Protein AF-A0A7J2MUA9-F1 (afdb_monomer_lite)

Sequence (67 aa):
MIPAKFVSDLAKEMNLKISKGAKDVIIDALEEIALEISFLACLKAKDEGVKTLRREHMESAIKEFYR

Radius of gyration: 15.29 Å; chains: 1; bounding box: 36×23×35 Å

Structure (mmCIF, N/CA/C/O backbone):
data_AF-A0A7J2MUA9-F1
#
_entry.id   AF-A0A7J2MUA9-F1
#
loop_
_atom_site.group_PDB
_atom_site.id
_atom_site.type_symbol
_atom_site.label_atom_id
_atom_site.label_alt_id
_atom_site.label_comp_id
_atom_site.label_asym_id
_atom_site.label_entity_id
_atom_site.label_seq_id
_atom_site.pdbx_PDB_ins_code
_atom_site.Cartn_x
_atom_site.Cartn_y
_atom_site.Cartn_z
_atom_site.occupancy
_atom_site.B_iso_or_equiv
_atom_site.auth_seq_id
_atom_site.auth_comp_id
_atom_site.auth_asym_id
_atom_site.auth_atom_id
_atom_site.pdbx_PDB_model_num
ATOM 1 N N . MET A 1 1 ? 3.096 11.562 -3.059 1.00 69.00 1 MET A N 1
ATOM 2 C CA . MET A 1 1 ? 3.858 11.239 -4.274 1.00 69.00 1 MET A CA 1
ATOM 3 C C . MET A 1 1 ? 5.049 10.383 -3.898 1.00 69.00 1 MET A C 1
ATOM 5 O O . MET A 1 1 ? 5.905 10.844 -3.141 1.00 69.00 1 MET A O 1
ATOM 9 N N . ILE A 1 2 ? 5.083 9.141 -4.371 1.00 76.06 2 ILE A N 1
ATOM 10 C CA . ILE A 1 2 ? 6.226 8.245 -4.152 1.00 76.06 2 ILE A CA 1
ATOM 11 C C . ILE A 1 2 ? 7.407 8.738 -5.005 1.00 76.06 2 ILE A C 1
ATOM 13 O O . ILE A 1 2 ? 7.242 8.952 -6.206 1.00 76.06 2 ILE A O 1
ATOM 17 N N . PRO A 1 3 ? 8.608 8.960 -4.435 1.00 81.69 3 PRO A N 1
ATOM 18 C CA . PRO A 1 3 ? 9.732 9.454 -5.222 1.00 81.69 3 PRO A CA 1
ATOM 19 C C . PRO A 1 3 ? 10.150 8.435 -6.287 1.00 81.69 3 PRO A C 1
ATOM 21 O O . PRO A 1 3 ? 10.445 7.292 -5.956 1.00 81.69 3 PRO A O 1
ATOM 24 N N . ALA A 1 4 ? 10.325 8.851 -7.544 1.00 80.12 4 ALA A N 1
ATOM 25 C CA . ALA A 1 4 ? 10.834 7.969 -8.609 1.00 80.12 4 ALA A CA 1
ATOM 26 C C . ALA A 1 4 ? 12.213 7.343 -8.296 1.00 80.12 4 ALA A C 1
ATOM 28 O O . ALA A 1 4 ? 12.596 6.302 -8.847 1.00 80.12 4 ALA A O 1
ATOM 29 N N . LYS A 1 5 ? 12.963 7.969 -7.377 1.00 87.50 5 LYS A N 1
ATOM 30 C CA . LYS A 1 5 ? 14.196 7.417 -6.815 1.00 87.50 5 LYS A CA 1
ATOM 31 C C . LYS A 1 5 ? 13.948 6.094 -6.078 1.00 87.50 5 LYS A C 1
ATOM 33 O O . LYS A 1 5 ? 14.713 5.166 -6.292 1.00 87.50 5 LYS A O 1
ATOM 38 N N . PHE A 1 6 ? 12.855 5.975 -5.321 1.00 89.50 6 PHE A N 1
ATOM 39 C CA . PHE A 1 6 ? 12.493 4.755 -4.593 1.00 89.50 6 PHE A CA 1
ATOM 40 C C . PHE A 1 6 ? 12.373 3.548 -5.530 1.00 89.50 6 PHE A C 1
ATOM 42 O O . PHE A 1 6 ? 13.005 2.526 -5.300 1.00 89.50 6 PHE A O 1
ATOM 49 N N . VAL A 1 7 ? 11.646 3.691 -6.643 1.00 90.12 7 VAL A N 1
ATOM 50 C CA . VAL A 1 7 ? 11.487 2.607 -7.631 1.00 90.12 7 VAL A CA 1
ATOM 51 C C . VAL A 1 7 ? 12.821 2.238 -8.288 1.00 90.12 7 VAL A C 1
ATOM 53 O O . VAL A 1 7 ? 13.073 1.076 -8.595 1.00 90.12 7 VAL A O 1
ATOM 56 N N . SER A 1 8 ? 13.702 3.221 -8.490 1.00 89.62 8 SER A N 1
ATOM 57 C CA . SER A 1 8 ? 15.036 2.977 -9.050 1.00 89.62 8 SER A CA 1
ATOM 58 C C . SER A 1 8 ? 15.956 2.250 -8.063 1.00 89.62 8 SER A C 1
ATOM 60 O O . SER A 1 8 ? 16.706 1.368 -8.479 1.00 89.62 8 SER A O 1
ATOM 62 N N . ASP A 1 9 ? 15.881 2.595 -6.778 1.00 92.38 9 ASP A N 1
ATOM 63 C CA . ASP A 1 9 ? 16.638 1.941 -5.710 1.00 92.38 9 ASP A CA 1
ATOM 64 C C . ASP A 1 9 ? 16.132 0.503 -5.498 1.00 92.38 9 ASP A C 1
ATOM 66 O O . ASP A 1 9 ? 16.936 -0.427 -5.507 1.00 92.38 9 ASP A O 1
ATOM 70 N N . LEU A 1 10 ? 14.809 0.294 -5.478 1.00 91.19 10 LEU A N 1
ATOM 71 C CA . LEU A 1 10 ? 14.187 -1.034 -5.428 1.00 91.19 10 LEU A CA 1
ATOM 72 C C . LEU A 1 10 ? 14.634 -1.918 -6.603 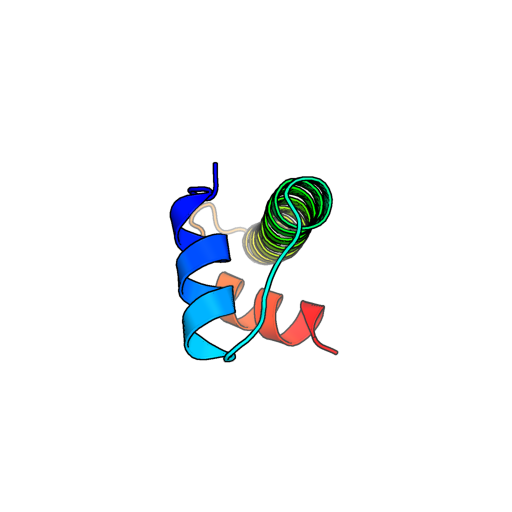1.00 91.19 10 LEU A C 1
ATOM 74 O O . LEU A 1 10 ? 15.018 -3.069 -6.414 1.00 91.19 10 LEU A O 1
ATOM 78 N N . ALA A 1 11 ? 14.639 -1.381 -7.827 1.00 92.12 11 ALA A N 1
ATOM 79 C CA . ALA A 1 11 ? 15.119 -2.112 -9.000 1.00 92.12 11 ALA A CA 1
ATOM 80 C C . ALA A 1 11 ? 16.575 -2.565 -8.839 1.00 92.12 11 ALA A C 1
ATOM 82 O O . ALA A 1 11 ? 16.926 -3.686 -9.207 1.00 92.12 11 ALA A O 1
ATOM 83 N N . LYS A 1 12 ? 17.419 -1.693 -8.279 1.00 94.00 12 LYS A N 1
ATOM 84 C CA . LYS A 1 12 ? 18.834 -1.973 -8.042 1.00 94.00 12 LYS A CA 1
ATOM 85 C C . LYS A 1 12 ? 19.021 -3.058 -6.984 1.00 94.00 12 LYS A C 1
ATOM 87 O O . LYS A 1 12 ? 19.831 -3.954 -7.203 1.00 94.00 12 LYS A O 1
ATOM 92 N N . GLU A 1 13 ? 18.278 -3.000 -5.881 1.00 95.69 13 GLU A N 1
ATOM 93 C CA . GLU A 1 13 ? 18.295 -4.030 -4.832 1.00 95.69 13 GLU A CA 1
ATOM 94 C C . GLU A 1 13 ? 17.886 -5.403 -5.376 1.00 95.69 13 GLU A C 1
ATOM 96 O O . GLU A 1 13 ? 18.506 -6.411 -5.049 1.00 95.69 13 GLU A O 1
ATOM 101 N N . MET A 1 14 ? 16.913 -5.431 -6.287 1.00 94.88 14 MET A N 1
ATOM 102 C CA . MET A 1 14 ? 16.440 -6.653 -6.943 1.00 94.88 14 MET A CA 1
ATOM 103 C C . MET A 1 14 ? 17.318 -7.100 -8.127 1.00 94.88 14 MET A C 1
ATOM 105 O O . MET A 1 14 ? 16.999 -8.089 -8.785 1.00 94.88 14 MET A O 1
ATOM 109 N N . ASN A 1 15 ? 18.413 -6.389 -8.423 1.00 95.56 15 ASN A N 1
ATOM 110 C CA . ASN A 1 15 ? 19.280 -6.612 -9.586 1.00 95.56 15 ASN A CA 1
ATOM 111 C C . ASN A 1 15 ? 18.515 -6.624 -10.932 1.00 95.56 15 ASN A C 1
ATOM 113 O O . ASN A 1 15 ? 18.790 -7.424 -11.829 1.00 95.56 15 ASN A O 1
ATOM 117 N N . LEU A 1 16 ? 17.542 -5.720 -11.077 1.00 93.75 16 LEU A N 1
ATOM 118 C CA . LEU A 1 16 ? 16.704 -5.562 -12.264 1.00 93.75 16 LEU A CA 1
ATOM 119 C C . LEU A 1 16 ? 17.019 -4.266 -13.020 1.00 93.75 16 LEU A C 1
ATOM 121 O O . LEU A 1 16 ? 17.317 -3.219 -12.443 1.00 93.75 16 LEU A O 1
ATOM 125 N N . LYS A 1 17 ? 16.870 -4.312 -14.348 1.00 91.12 17 LYS A N 1
ATOM 126 C CA . LYS A 1 17 ? 16.800 -3.112 -15.193 1.00 91.12 17 LYS A CA 1
ATOM 127 C C . LYS A 1 17 ? 15.335 -2.770 -15.443 1.00 91.12 17 LYS A C 1
ATOM 129 O O . LYS A 1 17 ? 14.621 -3.554 -16.057 1.00 91.12 17 LYS A O 1
ATOM 134 N N . ILE A 1 18 ? 14.910 -1.587 -15.009 1.00 88.50 18 ILE A N 1
ATOM 135 C CA . ILE A 1 18 ? 13.547 -1.088 -15.222 1.00 88.50 18 ILE A CA 1
ATOM 136 C C . ILE A 1 18 ? 13.539 -0.042 -16.343 1.00 88.50 18 ILE A C 1
ATOM 138 O O . ILE A 1 18 ? 14.323 0.911 -16.329 1.00 88.50 18 ILE A O 1
ATOM 142 N N . SER A 1 19 ? 12.641 -0.220 -17.315 1.00 90.44 19 SER A N 1
ATOM 143 C CA . SER A 1 19 ? 12.395 0.752 -18.385 1.00 90.44 19 SER A CA 1
ATOM 144 C C . SER A 1 19 ? 11.689 1.999 -17.841 1.00 90.44 19 SER A C 1
ATOM 146 O O . SER A 1 19 ? 11.011 1.932 -16.821 1.00 90.44 19 SER A O 1
ATOM 148 N N . LYS A 1 20 ? 11.806 3.149 -18.52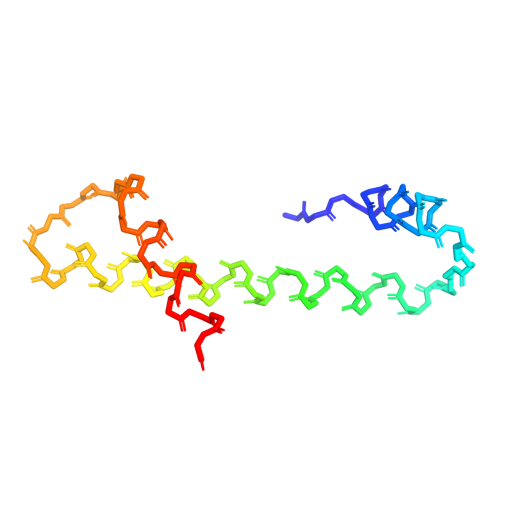3 1.00 83.88 20 LYS A N 1
ATOM 149 C CA . LYS A 1 20 ? 11.145 4.388 -18.073 1.00 83.88 20 LYS A CA 1
ATOM 150 C C . LYS A 1 20 ? 9.633 4.194 -17.874 1.00 83.88 20 LYS A C 1
ATOM 152 O O . LYS A 1 20 ? 9.144 4.519 -16.805 1.00 83.88 20 LYS A O 1
ATOM 157 N N . GLY A 1 21 ? 8.942 3.586 -18.844 1.00 88.88 21 GLY A N 1
ATOM 158 C CA . GLY A 1 21 ? 7.496 3.349 -18.751 1.00 88.88 21 GLY A CA 1
ATOM 159 C C . GLY A 1 21 ? 7.093 2.419 -17.602 1.00 88.88 21 GLY A C 1
ATOM 160 O O . GLY A 1 21 ? 6.063 2.634 -16.981 1.00 88.88 21 GLY A O 1
ATOM 161 N N . ALA A 1 22 ? 7.925 1.432 -17.255 1.00 91.12 22 ALA A N 1
ATOM 162 C CA . ALA A 1 22 ? 7.656 0.580 -16.100 1.00 91.12 22 ALA A CA 1
ATOM 163 C C . ALA A 1 22 ? 7.840 1.318 -14.760 1.00 91.12 22 ALA A C 1
ATOM 165 O O . ALA A 1 22 ? 7.183 0.956 -13.790 1.00 91.12 22 ALA A O 1
ATOM 166 N N . LYS A 1 23 ? 8.690 2.357 -14.684 1.00 89.12 23 LYS A N 1
ATOM 167 C CA . LYS A 1 23 ? 8.826 3.160 -13.453 1.00 89.12 23 LYS A CA 1
ATOM 168 C C . LYS A 1 23 ? 7.532 3.882 -13.112 1.00 89.12 23 LYS A C 1
ATOM 170 O O . LYS A 1 23 ? 7.118 3.822 -11.962 1.00 89.12 23 LYS A O 1
ATOM 175 N N . ASP A 1 24 ? 6.929 4.531 -14.104 1.00 89.50 24 ASP A N 1
ATOM 176 C CA . ASP A 1 24 ? 5.712 5.325 -13.920 1.00 89.50 24 ASP A CA 1
ATOM 177 C C . ASP A 1 24 ? 4.558 4.417 -13.462 1.00 89.50 24 ASP A C 1
ATOM 179 O O . ASP A 1 24 ? 3.957 4.661 -12.422 1.00 89.50 24 ASP A O 1
ATOM 183 N N . VAL A 1 25 ? 4.381 3.265 -14.123 1.00 93.12 25 VAL A N 1
ATOM 184 C CA . VAL A 1 25 ? 3.363 2.265 -13.748 1.00 93.12 25 VAL A CA 1
ATOM 185 C C . VAL A 1 25 ? 3.550 1.731 -12.322 1.00 93.12 25 VAL A C 1
ATOM 187 O O . VAL A 1 25 ? 2.573 1.502 -11.617 1.00 93.12 25 VAL A O 1
ATOM 190 N N . ILE A 1 26 ? 4.790 1.519 -11.868 1.00 92.50 26 ILE A N 1
ATOM 191 C CA . ILE A 1 26 ? 5.046 1.064 -10.491 1.00 92.50 26 ILE A CA 1
ATOM 192 C C . ILE A 1 26 ? 4.684 2.152 -9.476 1.00 92.50 26 ILE A C 1
ATOM 194 O O . ILE A 1 26 ? 4.166 1.828 -8.412 1.00 92.50 26 ILE A O 1
ATOM 198 N N . ILE A 1 27 ? 4.971 3.423 -9.776 1.00 91.38 27 ILE A N 1
ATOM 199 C CA . ILE A 1 27 ? 4.596 4.540 -8.899 1.00 91.38 27 ILE A CA 1
ATOM 200 C C . ILE A 1 27 ? 3.076 4.588 -8.761 1.00 91.38 27 ILE A C 1
ATOM 202 O O . ILE A 1 27 ? 2.591 4.572 -7.633 1.00 91.38 27 ILE A O 1
ATOM 206 N N . ASP A 1 28 ? 2.357 4.553 -9.883 1.00 92.44 28 ASP A N 1
ATOM 207 C CA . ASP A 1 28 ? 0.893 4.576 -9.903 1.00 92.44 28 ASP A CA 1
ATOM 208 C C . ASP A 1 28 ? 0.315 3.403 -9.095 1.00 92.44 28 ASP A C 1
ATOM 210 O O . ASP A 1 28 ? -0.495 3.603 -8.191 1.00 92.44 28 ASP A O 1
ATOM 214 N N . ALA A 1 29 ? 0.816 2.184 -9.322 1.00 93.56 29 AL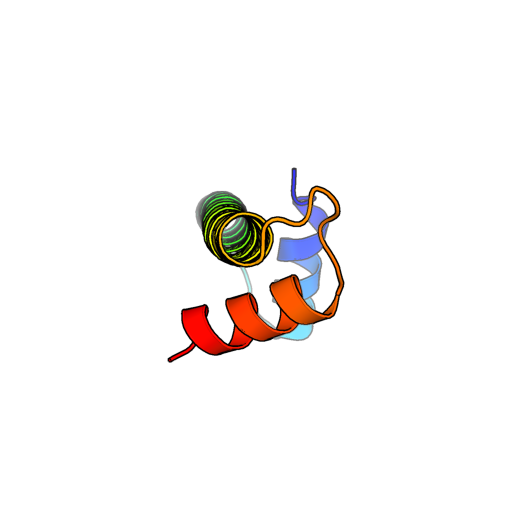A A N 1
ATOM 215 C CA . ALA A 1 29 ? 0.370 0.997 -8.595 1.00 93.56 29 ALA A CA 1
ATOM 216 C C . ALA A 1 29 ? 0.609 1.101 -7.079 1.00 93.56 29 ALA A C 1
ATOM 218 O O . ALA A 1 29 ? -0.241 0.710 -6.279 1.00 93.56 29 ALA A O 1
ATOM 219 N N . LEU A 1 30 ? 1.761 1.628 -6.653 1.00 92.69 30 LEU A N 1
ATOM 220 C CA . LEU A 1 30 ? 2.046 1.812 -5.231 1.00 92.69 30 LEU A CA 1
ATOM 221 C C . LEU A 1 30 ? 1.139 2.880 -4.597 1.00 92.69 30 LEU A C 1
ATOM 223 O O . LEU A 1 30 ? 0.771 2.743 -3.430 1.00 92.69 30 LEU A O 1
ATOM 227 N N . GLU A 1 31 ? 0.780 3.930 -5.338 1.00 93.06 31 GLU A N 1
ATOM 228 C CA . GLU A 1 31 ? -0.158 4.956 -4.873 1.00 93.06 31 GLU A CA 1
ATOM 229 C C . GLU A 1 31 ? -1.584 4.408 -4.749 1.00 93.06 31 GLU A C 1
ATOM 231 O O . GLU A 1 31 ? -2.232 4.658 -3.731 1.00 93.06 31 GLU A O 1
ATOM 236 N N . GLU A 1 32 ? -2.040 3.597 -5.706 1.00 94.75 32 GLU A N 1
ATOM 237 C CA . GLU A 1 32 ? -3.339 2.913 -5.641 1.00 94.75 32 GLU A CA 1
ATOM 238 C C . GLU A 1 32 ? -3.420 1.954 -4.446 1.00 94.75 32 GLU A C 1
ATOM 240 O O . GLU A 1 32 ? -4.372 2.014 -3.665 1.00 94.75 32 GLU A O 1
ATOM 245 N N . ILE A 1 33 ? -2.390 1.126 -4.233 1.00 95.00 33 ILE A N 1
ATOM 246 C CA . ILE A 1 33 ? -2.320 0.214 -3.079 1.00 95.00 33 ILE A CA 1
ATOM 247 C C . ILE A 1 33 ? -2.347 1.003 -1.763 1.00 95.00 33 ILE A C 1
ATOM 249 O O . ILE A 1 33 ? -3.068 0.646 -0.827 1.00 95.00 33 ILE A O 1
ATOM 253 N N . ALA A 1 34 ? -1.567 2.084 -1.669 1.00 94.00 34 ALA A N 1
ATOM 254 C CA . ALA A 1 34 ? -1.532 2.916 -0.471 1.00 94.00 34 ALA A CA 1
ATOM 255 C C . ALA A 1 34 ? -2.889 3.580 -0.198 1.00 94.00 34 ALA A C 1
ATOM 257 O O . ALA A 1 34 ? -3.293 3.678 0.966 1.00 94.00 34 ALA A O 1
ATOM 258 N N . LEU A 1 35 ? -3.592 4.017 -1.246 1.00 95.88 35 LEU A N 1
ATOM 259 C CA . LEU A 1 35 ? -4.921 4.609 -1.142 1.00 95.88 35 LEU A CA 1
ATOM 260 C C . LEU A 1 35 ? -5.944 3.594 -0.624 1.00 95.88 35 LEU A C 1
ATOM 262 O O . LEU A 1 35 ? -6.662 3.902 0.326 1.00 95.88 35 LEU A O 1
ATOM 266 N N . GLU A 1 36 ? -5.960 2.384 -1.183 1.00 97.12 36 GLU A N 1
ATOM 267 C CA . GLU A 1 36 ? -6.893 1.323 -0.790 1.00 97.12 36 GLU A CA 1
ATOM 268 C C . GLU A 1 36 ? -6.695 0.911 0.676 1.00 97.12 36 GLU A C 1
ATOM 270 O O . GLU A 1 36 ? -7.634 0.922 1.474 1.00 97.12 36 GLU A O 1
ATOM 275 N N . ILE A 1 37 ? -5.447 0.650 1.085 1.00 97.62 37 ILE A N 1
ATOM 276 C CA . ILE A 1 37 ? -5.124 0.313 2.481 1.00 97.62 37 ILE A CA 1
ATOM 277 C C . ILE A 1 37 ? -5.531 1.453 3.423 1.00 97.62 37 ILE A C 1
ATOM 279 O O . ILE A 1 37 ? -6.091 1.210 4.496 1.00 97.62 37 ILE A O 1
ATOM 283 N N . SER A 1 38 ? -5.268 2.703 3.031 1.00 97.00 38 SER A N 1
ATOM 284 C CA . SER A 1 38 ? -5.639 3.876 3.831 1.00 97.00 38 SER A CA 1
ATOM 285 C C . SER A 1 38 ? -7.155 4.005 3.969 1.00 97.00 38 SER A C 1
ATOM 287 O O . SER A 1 38 ? -7.646 4.335 5.051 1.00 97.00 38 SER A O 1
ATOM 289 N N . PHE A 1 39 ? -7.905 3.713 2.905 1.00 97.44 39 PHE A N 1
ATOM 290 C CA . PHE A 1 39 ? -9.363 3.739 2.913 1.00 97.44 39 PHE A CA 1
ATOM 291 C C . PHE A 1 39 ? -9.940 2.680 3.857 1.00 97.44 39 PHE A C 1
ATOM 293 O O . PHE A 1 39 ? -10.730 3.023 4.739 1.00 97.44 39 PHE A O 1
ATOM 300 N N . LEU A 1 40 ? -9.476 1.431 3.762 1.00 97.31 40 LEU A N 1
ATOM 301 C CA . LEU A 1 40 ? -9.881 0.344 4.662 1.00 97.31 40 LEU A CA 1
ATOM 302 C C . LEU A 1 40 ? -9.586 0.675 6.131 1.00 97.31 40 LEU A C 1
ATOM 304 O O . LEU A 1 40 ? -10.423 0.460 7.008 1.00 97.31 40 LEU A O 1
ATOM 308 N N . ALA A 1 41 ? -8.416 1.249 6.418 1.00 98.00 41 ALA A N 1
ATOM 309 C CA . ALA A 1 41 ? -8.060 1.648 7.777 1.00 98.00 41 ALA A CA 1
ATOM 310 C C . ALA A 1 41 ? -8.976 2.765 8.311 1.00 98.00 41 ALA A C 1
ATOM 312 O O . ALA A 1 41 ? -9.378 2.737 9.478 1.00 98.00 41 ALA A O 1
ATOM 313 N N . CYS A 1 42 ? -9.342 3.729 7.460 1.00 97.69 42 CYS A N 1
ATOM 314 C CA . CYS A 1 42 ? -10.294 4.786 7.802 1.00 97.69 42 CYS A CA 1
ATOM 315 C C . CYS A 1 42 ? -11.707 4.243 8.036 1.00 97.69 42 CYS A C 1
ATOM 317 O O . CYS A 1 42 ? -12.378 4.700 8.962 1.00 97.69 42 CYS A O 1
ATOM 319 N N . LEU A 1 43 ? -12.154 3.269 7.2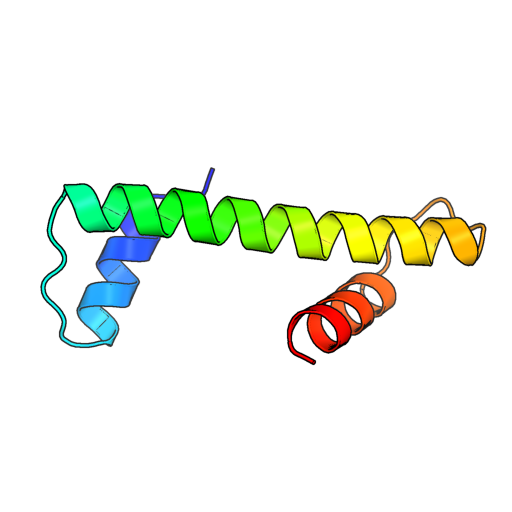36 1.00 97.25 43 LEU A N 1
ATOM 320 C CA . LEU A 1 43 ? -13.438 2.598 7.443 1.00 97.25 43 LEU A CA 1
ATOM 321 C C . LEU A 1 43 ? -13.486 1.906 8.805 1.00 97.25 43 LEU A C 1
ATOM 323 O O . LEU A 1 43 ? -14.417 2.146 9.564 1.00 97.25 43 LEU A O 1
AT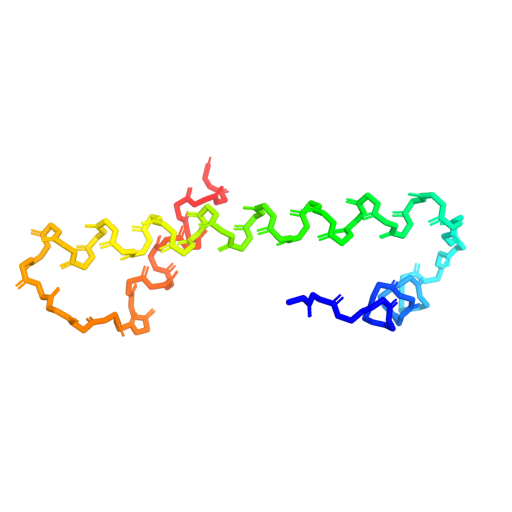OM 327 N N . LYS A 1 44 ? -12.438 1.166 9.177 1.00 96.44 44 LYS A N 1
ATOM 328 C CA . LYS A 1 44 ? -12.355 0.521 10.498 1.00 96.44 44 LYS A CA 1
ATOM 329 C C . LYS A 1 44 ? -12.426 1.525 11.646 1.00 96.44 44 LYS A C 1
ATOM 331 O O . LYS A 1 44 ? -13.220 1.358 12.565 1.00 96.44 44 LYS A O 1
ATOM 336 N N . ALA A 1 45 ? -11.652 2.608 11.562 1.00 97.75 45 ALA A N 1
ATOM 337 C CA . ALA A 1 45 ? -11.701 3.683 12.554 1.00 97.75 45 ALA A CA 1
ATOM 338 C C . ALA A 1 45 ? -13.113 4.286 12.676 1.00 97.75 45 ALA A C 1
ATOM 340 O O . ALA A 1 45 ? -13.598 4.553 13.777 1.00 97.75 45 ALA A O 1
ATOM 341 N N . LYS A 1 46 ? -13.789 4.477 11.537 1.00 97.06 46 LYS A N 1
ATOM 342 C CA . LYS A 1 46 ? -15.162 4.980 11.485 1.00 97.06 46 LYS A CA 1
ATOM 343 C C . LYS A 1 46 ? -16.152 4.001 12.123 1.00 97.06 46 LYS A C 1
ATOM 345 O O . LYS A 1 46 ? -17.001 4.453 12.887 1.00 97.06 46 LYS A O 1
ATOM 350 N N . ASP A 1 47 ? -16.037 2.707 11.842 1.00 97.25 47 ASP A N 1
ATOM 351 C CA . ASP A 1 47 ? -16.927 1.663 12.368 1.00 97.25 47 ASP A CA 1
ATOM 352 C C . ASP A 1 47 ? -16.779 1.490 13.887 1.00 97.25 47 ASP A C 1
ATOM 354 O O . ASP A 1 47 ? -17.760 1.254 14.590 1.00 97.25 47 ASP A O 1
ATOM 358 N N . GLU A 1 48 ? -15.574 1.707 14.419 1.00 97.44 48 GLU A N 1
ATOM 359 C CA . GLU A 1 48 ? -15.304 1.780 15.862 1.00 97.44 48 GLU A CA 1
ATOM 360 C C . GLU A 1 48 ? -15.797 3.090 16.513 1.00 97.44 48 GLU A C 1
ATOM 362 O O . GLU A 1 48 ? -15.752 3.240 17.736 1.00 97.44 48 GLU A O 1
ATOM 367 N N . GLY A 1 49 ? -16.250 4.064 15.718 1.00 97.75 49 GLY A N 1
ATOM 368 C CA . GLY A 1 49 ? -16.707 5.369 16.197 1.00 97.75 49 GLY A CA 1
ATOM 369 C C . GLY A 1 49 ? -15.581 6.303 16.656 1.00 97.75 49 GLY A C 1
ATOM 370 O O . GLY A 1 49 ? -15.846 7.292 17.346 1.00 97.75 49 GLY A O 1
ATOM 371 N N . VAL A 1 50 ? -14.326 6.029 16.284 1.00 96.88 50 VAL A N 1
ATOM 372 C CA . VAL A 1 50 ? -13.170 6.849 16.669 1.00 96.88 50 VAL A CA 1
ATOM 373 C C . VAL A 1 50 ? -12.795 7.849 15.575 1.00 96.88 50 VAL A C 1
ATOM 375 O O . VAL A 1 50 ? -12.840 7.568 14.382 1.00 96.88 50 VAL A O 1
ATOM 378 N N . LYS A 1 51 ? -12.388 9.056 15.985 1.00 94.94 51 LYS A N 1
ATOM 379 C CA . LYS A 1 51 ? -11.966 10.134 15.064 1.00 94.94 51 LYS A CA 1
ATOM 380 C C . LYS A 1 51 ? -10.465 10.139 14.766 1.00 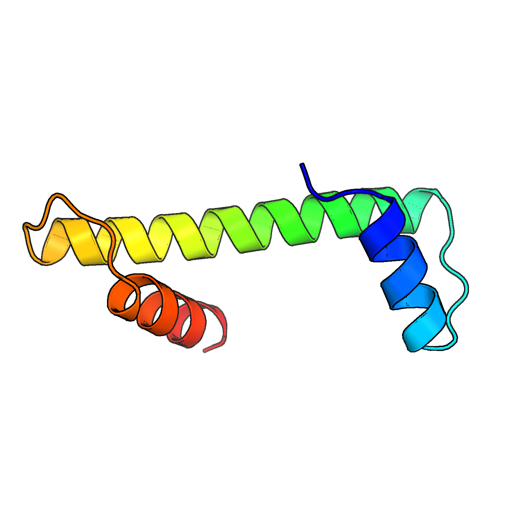94.94 51 LYS A C 1
ATOM 382 O O . LYS A 1 51 ? -10.003 10.959 13.978 1.00 94.94 51 LYS A O 1
ATOM 387 N N . THR A 1 52 ? -9.714 9.248 15.406 1.00 96.62 52 THR A N 1
ATOM 388 C CA . THR A 1 52 ? -8.257 9.173 15.292 1.00 96.62 52 THR A CA 1
ATOM 389 C C . THR A 1 52 ? -7.871 7.859 14.634 1.00 96.62 52 THR A C 1
ATOM 391 O O . THR A 1 52 ? -8.169 6.785 15.157 1.00 96.62 52 THR A O 1
ATOM 394 N N . LEU A 1 53 ? -7.167 7.940 13.505 1.00 96.69 53 LEU A N 1
ATOM 395 C CA . LEU A 1 53 ? -6.564 6.776 12.868 1.00 96.69 53 LEU A CA 1
ATOM 396 C C . LEU A 1 53 ? -5.372 6.300 13.710 1.00 96.69 53 LEU A C 1
ATOM 398 O O . LEU A 1 53 ? -4.411 7.041 13.915 1.00 96.69 53 LEU A O 1
ATOM 402 N N . ARG A 1 54 ? -5.446 5.070 14.221 1.00 97.44 54 ARG A N 1
ATOM 403 C CA . ARG A 1 54 ? -4.404 4.442 15.036 1.00 97.44 54 ARG A CA 1
ATOM 404 C C . ARG A 1 54 ? -3.616 3.427 14.222 1.00 97.44 54 ARG A C 1
ATOM 406 O O . ARG A 1 54 ? -4.071 2.933 13.190 1.00 97.44 54 ARG A O 1
ATOM 413 N N . ARG A 1 55 ? -2.440 3.077 14.742 1.00 97.50 55 ARG A N 1
ATOM 414 C CA . ARG A 1 55 ? -1.556 2.061 14.162 1.00 97.50 55 ARG A CA 1
ATOM 415 C C . ARG A 1 55 ? -2.266 0.720 13.958 1.00 97.50 55 ARG A C 1
ATOM 417 O O . ARG A 1 55 ? -2.123 0.127 12.897 1.00 97.50 55 ARG A O 1
ATOM 424 N N . GLU A 1 56 ? -3.063 0.278 14.929 1.00 97.19 56 GLU A N 1
ATOM 425 C CA . GLU A 1 56 ? -3.819 -0.978 14.840 1.00 97.19 56 GLU A CA 1
ATOM 426 C C . GLU A 1 56 ? -4.804 -1.022 13.661 1.00 97.19 56 GLU A C 1
ATOM 428 O O . GLU A 1 56 ? -4.934 -2.067 13.026 1.00 97.19 56 GLU A O 1
ATOM 433 N N . HIS A 1 57 ? -5.436 0.103 13.298 1.00 97.88 57 HIS A N 1
ATOM 434 C CA . HIS A 1 57 ? -6.333 0.149 12.139 1.00 97.88 57 HIS A CA 1
ATOM 435 C C . HIS A 1 57 ? -5.546 -0.039 10.836 1.00 97.88 57 HIS A C 1
ATOM 437 O O . HIS A 1 57 ? -5.984 -0.786 9.963 1.00 97.88 57 HIS A O 1
ATOM 443 N N . MET A 1 58 ? -4.358 0.575 10.728 1.00 97.75 58 MET A N 1
ATOM 444 C CA . MET A 1 58 ? -3.463 0.396 9.578 1.00 97.75 58 MET A CA 1
ATOM 445 C C . MET A 1 58 ? -2.958 -1.045 9.480 1.00 97.75 58 MET A C 1
ATOM 447 O O . MET A 1 58 ? -3.042 -1.655 8.420 1.00 97.75 58 MET A O 1
ATOM 451 N N . GLU A 1 59 ? -2.477 -1.626 10.581 1.00 97.19 59 GLU A N 1
ATOM 452 C CA . GLU A 1 59 ? -2.001 -3.016 10.600 1.00 97.19 59 GLU A CA 1
ATOM 453 C C . GLU A 1 59 ? -3.123 -4.009 10.267 1.00 97.19 59 GLU A C 1
ATOM 455 O O . GLU A 1 59 ? -2.899 -4.997 9.566 1.00 97.19 59 GLU A O 1
ATOM 460 N N . SER A 1 60 ? -4.340 -3.737 10.738 1.00 96.56 60 SER A N 1
ATOM 461 C CA . SER A 1 60 ? -5.532 -4.518 10.414 1.00 96.56 60 SER A CA 1
ATOM 462 C C . SER A 1 60 ? -5.921 -4.382 8.939 1.00 96.56 60 SER A C 1
ATOM 464 O O . SER A 1 60 ? -6.270 -5.377 8.311 1.00 96.56 60 SER A O 1
ATOM 466 N N . ALA A 1 61 ? -5.859 -3.180 8.361 1.00 97.31 61 ALA A N 1
ATOM 467 C CA . ALA A 1 61 ? -6.139 -2.943 6.942 1.00 97.31 61 ALA A CA 1
ATOM 468 C C . ALA A 1 61 ? -5.108 -3.609 6.022 1.00 97.31 61 ALA A C 1
ATOM 470 O O . ALA A 1 61 ? -5.485 -4.263 5.059 1.00 97.31 61 ALA A O 1
ATOM 471 N N . ILE A 1 62 ? -3.818 -3.538 6.365 1.00 96.75 62 ILE A N 1
ATOM 472 C CA . ILE A 1 62 ? -2.747 -4.228 5.629 1.00 96.75 62 ILE A CA 1
ATOM 473 C C . ILE A 1 62 ? -3.005 -5.740 5.596 1.00 96.75 62 ILE A C 1
ATOM 475 O O . ILE A 1 62 ? -2.922 -6.360 4.540 1.00 96.75 62 ILE A O 1
ATOM 479 N N . LYS A 1 63 ? -3.344 -6.345 6.742 1.00 95.62 63 LYS A N 1
ATOM 480 C CA . LYS A 1 63 ? -3.653 -7.784 6.821 1.00 95.62 63 LYS A CA 1
ATOM 481 C C . LYS A 1 63 ? -4.878 -8.181 5.998 1.00 95.62 63 LYS A C 1
ATOM 483 O O . LYS A 1 63 ? -4.958 -9.327 5.578 1.00 95.62 63 LYS A O 1
ATOM 488 N N . GLU A 1 64 ? -5.834 -7.275 5.834 1.00 95.25 64 GLU A N 1
ATOM 489 C CA . GLU A 1 64 ? -7.036 -7.507 5.035 1.00 95.25 64 GLU A CA 1
ATOM 490 C C . GLU A 1 64 ? -6.762 -7.374 3.539 1.00 95.25 64 GLU A C 1
ATOM 492 O O . GLU A 1 64 ? -7.191 -8.230 2.781 1.00 95.25 64 GLU A O 1
ATOM 497 N N . PHE A 1 65 ? -5.982 -6.374 3.130 1.00 93.75 65 PHE A N 1
ATOM 498 C CA . PHE A 1 65 ? -5.631 -6.146 1.728 1.00 93.75 65 PHE A CA 1
ATOM 499 C C . PHE A 1 65 ? -4.859 -7.318 1.090 1.00 93.75 65 PHE A C 1
ATOM 501 O O . PHE A 1 65 ? -5.006 -7.582 -0.096 1.00 93.75 65 PHE A O 1
ATOM 508 N N . TYR A 1 66 ? -4.033 -8.028 1.868 1.00 88.12 66 TYR A N 1
ATOM 509 C CA . TYR A 1 66 ? -3.241 -9.173 1.390 1.00 88.12 66 TYR A CA 1
ATOM 510 C C . TYR A 1 66 ? -3.925 -10.547 1.549 1.00 88.12 66 TYR A C 1
ATOM 512 O O . TYR A 1 66 ? -3.267 -11.567 1.326 1.00 88.12 66 TYR A O 1
ATOM 520 N N . ARG A 1 67 ? -5.187 -10.603 1.991 1.00 79.62 67 ARG A N 1
ATOM 521 C CA . ARG A 1 67 ? -5.967 -11.849 2.107 1.00 79.62 67 ARG A CA 1
ATOM 522 C C . ARG A 1 67 ? -6.721 -12.164 0.825 1.00 79.62 67 ARG A C 1
ATOM 524 O O . ARG A 1 67 ? -6.818 -13.376 0.535 1.00 79.62 67 ARG A O 1
#

Foldseek 3Di:
DPDLVVVVVVCVVVVHDDDPVRSVVVVVVVVVLVVQLVVQLVVVCVVVVHPDRDPVSSVVSVVVSVD

pLDDT: mean 92.99, std 5.63, range [69.0, 98.0]

Secondary structure (DSSP, 8-state):
---HHHHHHHHHHTT-PPPHHHHHHHHHHHHHHHHHHHHHHHHHHHHTT-SS--HHHHHHHHHHHT-